Protein AF-A0A958UJ41-F1 (afdb_monomer)

Nearest PDB structures (foldseek):
  6b87-assembly3_C  TM=8.470E-01  e=2.021E+00  synthetic construct
  4abm-assembly1_B  TM=8.162E-01  e=5.973E+00  Homo sapiens
  7e0g-assembly1_A  TM=4.801E-01  e=3.034E+00  Homo sapiens

pLDDT: mean 82.69, std 17.38, range [39.84, 98.25]

Foldseek 3Di:
DDVVVVVVVVVVVVVVLVVVLVVLVVVLVVLLVVLVVCCVPPVPVSVVSVVVSVVSVVVSVVSVVVVVVVVVVD

Structure (mmCIF, N/CA/C/O backbone):
data_AF-A0A958UJ41-F1
#
_entry.id   AF-A0A958UJ41-F1
#
loop_
_atom_site.group_PDB
_atom_site.id
_atom_site.type_symbol
_atom_site.label_atom_id
_atom_site.label_alt_id
_atom_site.label_comp_id
_atom_site.label_asym_id
_atom_site.label_entity_id
_atom_site.label_seq_id
_atom_site.pdbx_PDB_ins_code
_atom_site.Cartn_x
_atom_site.Cartn_y
_atom_site.Cartn_z
_atom_site.occupancy
_atom_site.B_iso_or_equiv
_atom_site.auth_seq_id
_atom_site.auth_comp_id
_atom_site.auth_asym_id
_atom_site.auth_atom_id
_atom_site.pdbx_PDB_model_num
ATOM 1 N N . MET A 1 1 ? 10.587 3.790 -42.185 1.00 39.84 1 MET A N 1
ATOM 2 C CA . MET A 1 1 ? 10.349 3.838 -40.724 1.00 39.84 1 MET A CA 1
ATOM 3 C C . MET A 1 1 ? 11.596 4.404 -40.075 1.00 39.84 1 MET A C 1
ATOM 5 O O . MET A 1 1 ? 12.669 3.879 -40.330 1.00 39.84 1 MET A O 1
ATOM 9 N N . ASN A 1 2 ? 11.480 5.528 -39.366 1.00 46.34 2 ASN A N 1
ATOM 10 C CA . ASN A 1 2 ? 12.628 6.275 -38.850 1.00 46.34 2 ASN A CA 1
ATOM 11 C C . ASN A 1 2 ? 12.859 5.894 -37.368 1.00 46.34 2 ASN A C 1
ATOM 13 O O . ASN A 1 2 ? 11.966 6.142 -36.557 1.00 46.34 2 ASN A O 1
ATOM 17 N N . PRO A 1 3 ? 13.993 5.269 -37.000 1.00 57.62 3 PRO A N 1
ATOM 18 C CA . PRO A 1 3 ? 14.211 4.676 -35.672 1.00 57.62 3 PRO A CA 1
ATOM 19 C C . PRO A 1 3 ? 14.263 5.690 -34.515 1.00 57.62 3 PRO A C 1
ATOM 21 O O . PRO A 1 3 ? 14.110 5.308 -33.360 1.00 57.62 3 PRO A O 1
ATOM 24 N N . HIS A 1 4 ? 14.421 6.985 -34.803 1.00 49.22 4 HIS A N 1
ATOM 25 C CA . HIS A 1 4 ? 14.557 8.031 -33.783 1.00 49.22 4 HIS A CA 1
ATOM 26 C C . HIS A 1 4 ? 13.265 8.375 -33.024 1.00 49.22 4 HIS A C 1
ATOM 28 O O . HIS A 1 4 ? 13.345 8.828 -31.885 1.00 49.22 4 HIS A O 1
ATOM 34 N N . PHE A 1 5 ? 12.083 8.139 -33.608 1.00 51.06 5 PHE A N 1
ATOM 35 C CA . PHE A 1 5 ? 10.807 8.404 -32.923 1.00 51.06 5 PHE A CA 1
ATOM 36 C C . PHE A 1 5 ? 10.523 7.399 -31.795 1.00 51.06 5 PHE A C 1
ATOM 38 O O . PHE A 1 5 ? 9.947 7.765 -30.776 1.00 51.06 5 PHE A O 1
ATOM 45 N N . ASN A 1 6 ? 11.015 6.162 -31.922 1.00 61.16 6 ASN A N 1
ATOM 46 C CA . ASN A 1 6 ? 10.733 5.081 -30.974 1.00 61.16 6 ASN A CA 1
ATOM 47 C C . ASN A 1 6 ? 11.337 5.342 -29.578 1.00 61.16 6 ASN A C 1
ATOM 49 O O . ASN A 1 6 ? 10.750 4.985 -28.563 1.00 61.16 6 ASN A O 1
ATOM 53 N N . ASN A 1 7 ? 12.482 6.028 -29.511 1.00 63.91 7 ASN A N 1
ATOM 54 C CA . ASN A 1 7 ? 13.183 6.272 -28.247 1.00 63.91 7 ASN A CA 1
ATOM 55 C C . ASN A 1 7 ? 12.485 7.320 -27.362 1.00 63.91 7 ASN A C 1
ATOM 57 O O . ASN A 1 7 ? 12.545 7.226 -26.137 1.00 63.91 7 ASN A O 1
ATOM 61 N N . ILE A 1 8 ? 11.822 8.315 -27.962 1.00 73.75 8 ILE A N 1
ATOM 62 C CA . ILE A 1 8 ? 11.137 9.387 -27.220 1.00 73.75 8 ILE A CA 1
ATOM 63 C C . ILE A 1 8 ? 9.834 8.861 -26.615 1.00 73.75 8 ILE A C 1
ATOM 65 O O . ILE A 1 8 ? 9.557 9.115 -25.441 1.00 73.75 8 ILE A O 1
ATOM 69 N N . ASP A 1 9 ? 9.067 8.095 -27.389 1.00 73.81 9 ASP A N 1
ATOM 70 C CA . ASP A 1 9 ? 7.819 7.497 -26.916 1.00 73.81 9 ASP A CA 1
ATOM 71 C C . ASP A 1 9 ? 8.090 6.469 -25.807 1.00 73.81 9 ASP A C 1
AT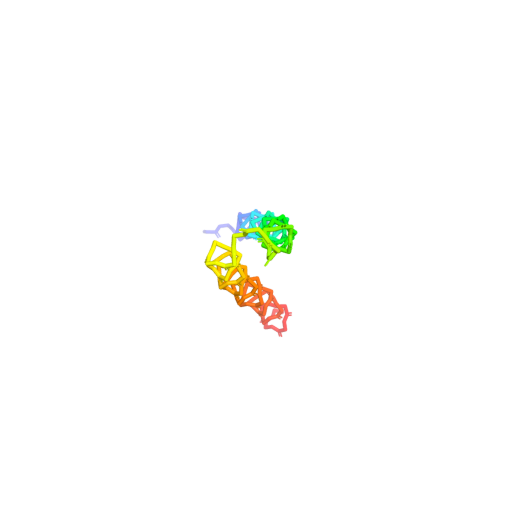OM 73 O O . ASP A 1 9 ? 7.446 6.504 -24.759 1.00 73.81 9 ASP A O 1
ATOM 77 N N . GLN A 1 10 ? 9.131 5.641 -25.952 1.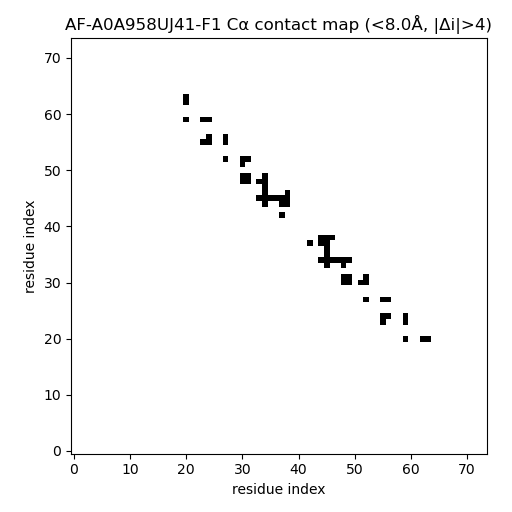00 74.75 10 GLN A N 1
ATOM 78 C CA . GLN A 1 10 ? 9.562 4.718 -24.895 1.00 74.75 10 GLN A CA 1
ATOM 79 C C . GLN A 1 10 ? 10.009 5.436 -23.614 1.00 74.75 10 GLN A C 1
ATOM 81 O O . GLN A 1 10 ? 9.688 4.990 -22.511 1.00 74.75 10 GLN A O 1
ATOM 86 N N . ALA A 1 11 ? 10.738 6.551 -23.725 1.00 76.00 11 ALA A N 1
ATOM 87 C CA . ALA A 1 11 ? 11.139 7.343 -22.562 1.00 76.00 11 ALA A CA 1
ATOM 88 C C . ALA A 1 11 ? 9.926 7.967 -21.852 1.00 76.00 11 ALA A C 1
ATOM 90 O O . ALA A 1 11 ? 9.862 7.962 -20.622 1.00 76.00 11 ALA A O 1
ATOM 91 N N . ARG A 1 12 ? 8.941 8.457 -22.615 1.0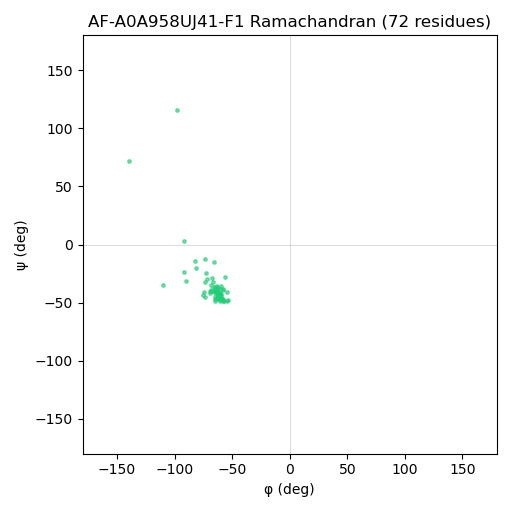0 75.56 12 ARG A N 1
ATOM 92 C CA . ARG A 1 12 ? 7.691 9.006 -22.073 1.00 75.56 12 ARG A CA 1
ATOM 93 C C . ARG A 1 12 ? 6.886 7.950 -21.320 1.00 75.56 12 ARG A C 1
ATOM 95 O O . ARG A 1 12 ? 6.461 8.217 -20.199 1.00 75.56 12 ARG A O 1
ATOM 102 N N . GLU A 1 13 ? 6.723 6.759 -21.891 1.00 77.62 13 GLU A N 1
ATOM 103 C CA . GLU A 1 13 ? 6.029 5.646 -21.232 1.00 77.62 13 GLU A CA 1
ATOM 104 C C . GLU A 1 13 ? 6.720 5.242 -19.923 1.00 77.62 13 GLU A C 1
ATOM 106 O O . GLU A 1 13 ? 6.061 5.088 -18.894 1.00 77.62 13 GLU A O 1
ATOM 111 N N . LYS A 1 14 ? 8.059 5.170 -19.915 1.00 73.75 14 LYS A N 1
ATOM 112 C CA . LYS A 1 14 ? 8.834 4.894 -18.694 1.00 73.75 14 LYS A CA 1
ATOM 113 C C . LYS A 1 14 ? 8.622 5.962 -17.617 1.00 73.75 14 LYS A C 1
ATOM 115 O O . LYS A 1 14 ? 8.380 5.611 -16.464 1.00 73.75 14 LYS A O 1
ATOM 120 N N . ILE A 1 15 ? 8.675 7.247 -17.978 1.00 77.62 15 ILE A N 1
ATOM 121 C CA . ILE A 1 15 ? 8.444 8.360 -17.040 1.00 77.62 15 ILE A CA 1
ATOM 122 C C . ILE A 1 15 ? 7.020 8.308 -16.478 1.00 77.62 15 ILE A C 1
ATOM 124 O O . ILE A 1 15 ? 6.846 8.387 -15.264 1.00 77.62 15 ILE A O 1
ATOM 128 N N . ASN A 1 16 ? 6.008 8.126 -17.330 1.00 76.19 16 ASN A N 1
ATOM 129 C CA . ASN A 1 16 ? 4.609 8.031 -16.906 1.00 76.19 16 ASN A CA 1
ATOM 130 C C . ASN A 1 16 ? 4.392 6.859 -15.948 1.00 76.19 16 ASN A C 1
ATOM 132 O O . ASN A 1 16 ? 3.748 6.999 -14.910 1.00 76.19 16 ASN A O 1
ATOM 136 N N . ALA A 1 17 ? 4.964 5.701 -16.265 1.00 74.25 17 ALA A N 1
ATOM 137 C CA . ALA A 1 17 ? 4.842 4.527 -15.425 1.00 74.25 17 ALA A CA 1
ATOM 138 C C . ALA A 1 17 ? 5.590 4.703 -14.083 1.00 74.25 17 ALA A C 1
ATOM 140 O O . ALA A 1 17 ? 5.085 4.270 -13.048 1.00 74.25 17 ALA A O 1
ATOM 141 N N . MET A 1 18 ? 6.730 5.403 -14.057 1.00 77.38 18 MET A N 1
ATOM 142 C CA . MET A 1 18 ? 7.446 5.743 -12.819 1.00 77.38 18 MET A CA 1
ATOM 143 C C . MET A 1 18 ? 6.681 6.762 -11.958 1.00 77.38 18 MET A C 1
ATOM 145 O O . MET A 1 18 ? 6.601 6.602 -10.740 1.00 77.38 18 MET A O 1
ATOM 149 N N . LEU A 1 19 ? 6.060 7.772 -12.577 1.00 79.06 19 LEU A N 1
ATOM 150 C CA . LEU A 1 19 ? 5.164 8.714 -11.897 1.00 79.06 19 LEU A CA 1
ATOM 151 C C . LEU A 1 19 ? 3.971 7.986 -11.263 1.00 79.06 19 LEU A C 1
ATOM 153 O O . LEU A 1 19 ? 3.657 8.235 -10.101 1.00 79.06 19 LEU A O 1
ATOM 157 N N . ASN A 1 20 ? 3.383 7.023 -11.979 1.00 83.44 20 ASN A N 1
ATOM 158 C CA . ASN A 1 20 ? 2.297 6.192 -11.460 1.00 83.44 20 ASN A CA 1
ATOM 159 C C . ASN A 1 20 ? 2.732 5.341 -10.253 1.00 83.44 20 ASN A C 1
ATOM 161 O O . ASN A 1 20 ? 1.954 5.170 -9.316 1.00 83.44 20 ASN A O 1
ATOM 165 N N . VAL A 1 21 ? 3.964 4.812 -10.246 1.00 89.50 21 VAL A N 1
ATOM 166 C CA . VAL A 1 21 ? 4.502 4.083 -9.081 1.00 89.50 21 VAL A CA 1
ATOM 167 C C . VAL A 1 21 ? 4.660 5.015 -7.885 1.00 89.50 21 VAL A C 1
ATOM 169 O O . VAL A 1 21 ? 4.205 4.670 -6.798 1.00 89.50 21 VAL A O 1
ATOM 172 N N . ASN A 1 22 ? 5.243 6.200 -8.081 1.00 90.56 22 ASN A N 1
ATOM 173 C CA . ASN A 1 22 ? 5.415 7.175 -7.003 1.00 90.56 22 ASN A CA 1
ATOM 174 C C . ASN A 1 22 ? 4.071 7.609 -6.406 1.00 90.56 22 ASN A C 1
ATOM 176 O O . ASN A 1 22 ? 3.935 7.697 -5.187 1.00 90.56 22 ASN A O 1
ATOM 180 N N . GLU A 1 23 ? 3.062 7.849 -7.244 1.00 91.81 23 GLU A N 1
ATOM 181 C CA . GLU A 1 23 ? 1.720 8.184 -6.771 1.00 91.81 23 GLU A CA 1
ATOM 182 C C . GLU A 1 23 ? 1.111 7.037 -5.951 1.00 91.81 23 GLU A C 1
ATOM 184 O O . GLU A 1 23 ? 0.553 7.260 -4.874 1.00 91.81 23 GLU A O 1
ATOM 189 N N . LEU A 1 24 ? 1.261 5.798 -6.424 1.00 92.88 24 LEU A N 1
ATOM 190 C CA . LEU A 1 24 ? 0.760 4.618 -5.729 1.00 92.88 24 LEU A CA 1
ATOM 191 C C . LEU A 1 24 ? 1.460 4.402 -4.377 1.00 92.88 24 LEU A C 1
ATOM 193 O O . LEU A 1 24 ? 0.806 4.020 -3.409 1.00 92.88 24 LEU A O 1
ATOM 197 N N . GLU A 1 25 ? 2.759 4.693 -4.281 1.00 94.88 25 GLU A N 1
ATOM 198 C CA . GLU A 1 25 ? 3.508 4.656 -3.020 1.00 94.88 25 GLU A CA 1
ATOM 199 C C . GLU A 1 25 ? 3.035 5.702 -2.012 1.00 94.88 25 GLU A C 1
ATOM 201 O O . GLU A 1 25 ? 2.949 5.404 -0.819 1.00 94.88 25 GLU A O 1
ATOM 206 N N . GLN A 1 26 ? 2.724 6.918 -2.467 1.00 96.38 26 GLN A N 1
ATOM 207 C CA . GLN A 1 26 ? 2.181 7.955 -1.589 1.00 96.38 26 GLN A CA 1
ATOM 208 C C . GLN A 1 26 ? 0.811 7.549 -1.051 1.00 96.38 26 GLN A C 1
ATOM 210 O O . GLN A 1 26 ? 0.586 7.611 0.155 1.00 96.38 26 GLN A O 1
ATOM 215 N N . ARG A 1 27 ? -0.067 7.039 -1.925 1.00 96.12 27 ARG A N 1
ATOM 216 C CA . ARG A 1 27 ? -1.381 6.525 -1.518 1.00 96.12 27 ARG A CA 1
ATOM 217 C C . ARG A 1 27 ? -1.250 5.391 -0.502 1.00 96.12 27 ARG A C 1
ATOM 219 O O . ARG A 1 27 ? -1.887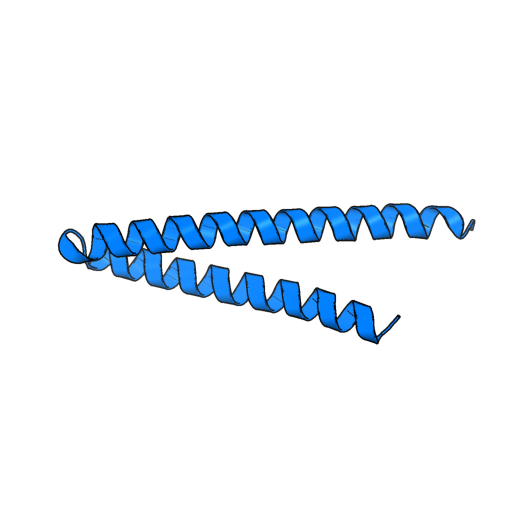 5.455 0.539 1.00 96.12 27 ARG A O 1
ATOM 226 N N . TYR A 1 28 ? -0.364 4.423 -0.750 1.00 97.62 28 TYR A N 1
ATOM 227 C CA . TYR A 1 28 ? -0.078 3.340 0.194 1.00 97.62 28 TYR A CA 1
ATOM 228 C C . TYR A 1 28 ? 0.302 3.863 1.589 1.00 97.62 28 TYR A C 1
ATOM 230 O O . TYR A 1 28 ? -0.255 3.401 2.586 1.00 97.62 28 TYR A O 1
ATOM 238 N N . LYS A 1 29 ? 1.218 4.840 1.668 1.00 97.69 29 LYS A N 1
ATOM 239 C CA . LYS A 1 29 ? 1.645 5.428 2.949 1.00 97.69 29 LYS A CA 1
ATOM 240 C C . LYS A 1 29 ? 0.475 6.078 3.680 1.00 97.69 29 LYS A C 1
ATOM 242 O O . LYS A 1 29 ? 0.251 5.775 4.848 1.00 97.69 29 LYS A O 1
ATOM 247 N N . THR A 1 30 ? -0.300 6.904 2.980 1.00 97.88 30 THR A N 1
ATOM 248 C CA . THR A 1 30 ? -1.478 7.562 3.557 1.00 97.88 30 THR A CA 1
ATOM 249 C C . THR A 1 30 ? -2.513 6.548 4.047 1.00 97.88 30 THR A C 1
ATOM 251 O O . THR A 1 30 ? -3.032 6.697 5.149 1.00 97.88 30 THR A O 1
ATOM 254 N N . THR A 1 31 ? -2.791 5.492 3.279 1.00 97.69 31 THR A N 1
ATOM 255 C CA . THR A 1 31 ? -3.759 4.455 3.664 1.00 97.69 31 THR A CA 1
ATOM 256 C C . THR A 1 31 ? -3.295 3.659 4.889 1.00 97.69 31 THR A C 1
ATOM 258 O O . THR A 1 31 ? -4.105 3.399 5.775 1.00 97.69 31 THR A O 1
ATOM 261 N N . ILE A 1 32 ? -2.002 3.321 4.995 1.00 97.88 32 ILE A N 1
ATOM 262 C CA . ILE A 1 32 ? -1.431 2.676 6.195 1.00 97.88 32 ILE A CA 1
ATOM 263 C C . ILE A 1 32 ? -1.572 3.570 7.427 1.00 97.88 32 ILE A C 1
ATOM 265 O O . ILE A 1 32 ? -1.970 3.092 8.487 1.00 97.88 32 ILE A O 1
ATOM 269 N N . GLU A 1 33 ? -1.259 4.860 7.302 1.00 97.62 33 GLU A N 1
ATOM 270 C CA . GLU A 1 33 ? -1.383 5.808 8.414 1.00 97.62 33 GLU A CA 1
ATOM 271 C C . GLU A 1 33 ? -2.840 5.948 8.867 1.00 97.62 33 GLU A C 1
ATOM 273 O O . GLU A 1 33 ? -3.124 5.937 10.064 1.00 97.62 33 GLU A O 1
ATOM 278 N N . GLN A 1 34 ? -3.781 6.018 7.922 1.00 97.06 34 GLN A N 1
ATOM 279 C CA . GLN A 1 34 ? -5.213 6.039 8.221 1.00 97.06 34 GLN A CA 1
ATOM 280 C C . GLN A 1 34 ? -5.668 4.756 8.920 1.00 97.06 34 GLN A C 1
ATOM 282 O O . GLN A 1 34 ? -6.360 4.838 9.935 1.00 97.06 34 GLN A O 1
ATOM 287 N N . ALA A 1 35 ? -5.244 3.587 8.430 1.00 97.56 35 ALA A N 1
ATOM 288 C CA . ALA A 1 35 ? -5.539 2.303 9.059 1.00 97.56 35 ALA A CA 1
ATOM 289 C C . ALA A 1 35 ? -5.019 2.262 10.504 1.00 97.56 35 ALA A C 1
ATOM 291 O O . ALA A 1 35 ? -5.755 1.926 11.429 1.00 97.56 35 ALA A O 1
ATOM 292 N N . TYR A 1 36 ? -3.775 2.695 10.720 1.00 96.69 36 TYR A N 1
ATOM 293 C CA . TYR A 1 36 ? -3.171 2.760 12.047 1.00 96.69 36 TYR A CA 1
ATOM 294 C C . TYR A 1 36 ? -3.939 3.681 12.994 1.00 96.69 36 TYR A C 1
ATOM 296 O O . TYR A 1 36 ? -4.259 3.280 14.114 1.00 96.69 36 TYR A O 1
ATOM 304 N N . ASN A 1 37 ? -4.298 4.880 12.538 1.00 96.50 37 ASN A N 1
ATOM 305 C CA . ASN A 1 37 ? -5.048 5.838 13.347 1.00 96.50 37 ASN A CA 1
ATOM 306 C C . ASN A 1 37 ? -6.440 5.313 13.729 1.00 96.50 37 ASN A C 1
ATOM 308 O O . ASN A 1 37 ? -6.904 5.559 14.840 1.00 96.50 37 ASN A O 1
ATOM 312 N N . LEU A 1 38 ? -7.087 4.563 12.833 1.00 96.44 38 LEU A N 1
ATOM 313 C CA . LEU A 1 38 ? -8.415 3.989 13.058 1.00 96.44 38 LEU A CA 1
ATOM 314 C C . LEU A 1 38 ? -8.388 2.679 13.852 1.00 96.44 38 LEU A C 1
ATOM 316 O O . LEU A 1 38 ? -9.426 2.265 14.365 1.00 96.44 38 LEU A O 1
ATOM 320 N N . SER A 1 39 ? -7.225 2.040 14.005 1.00 95.25 39 SER A N 1
ATOM 321 C CA . SER A 1 39 ? -7.095 0.720 14.641 1.00 95.25 39 SER A CA 1
ATOM 322 C C . SER A 1 39 ? -7.662 0.641 16.060 1.00 95.25 39 SER A C 1
ATOM 324 O O . SER A 1 39 ? -8.115 -0.421 16.485 1.00 95.25 39 SER A O 1
ATOM 326 N N . GLN A 1 40 ? -7.675 1.763 16.784 1.00 91.06 40 GLN A N 1
ATOM 327 C CA . GLN A 1 40 ? -8.149 1.830 18.167 1.00 91.06 40 GLN A CA 1
ATOM 328 C C . GLN A 1 40 ? -9.637 2.175 18.293 1.00 91.06 40 GLN A C 1
ATOM 330 O O . GLN A 1 40 ? -10.242 1.863 19.317 1.00 91.06 40 GLN A O 1
ATOM 335 N N . THR A 1 41 ? -10.230 2.828 17.290 1.00 94.25 41 THR A N 1
ATOM 336 C CA . THR A 1 41 ? -11.609 3.346 17.359 1.00 94.25 41 THR A CA 1
ATOM 337 C C . THR A 1 41 ? -12.570 2.588 16.454 1.00 94.25 41 THR A C 1
ATOM 339 O O . THR A 1 41 ? -13.725 2.392 16.817 1.00 94.25 41 THR A O 1
ATOM 342 N N . GLU A 1 42 ? -12.103 2.137 15.292 1.00 94.06 42 GLU A N 1
ATOM 343 C CA . GLU A 1 42 ? -12.903 1.478 14.261 1.00 94.06 42 GLU A CA 1
ATOM 344 C C . GLU A 1 42 ? -12.116 0.311 13.656 1.00 94.06 42 GLU A C 1
ATOM 346 O O . GLU A 1 42 ? -11.655 0.357 12.513 1.00 94.06 42 GLU A O 1
ATOM 351 N N . SER A 1 43 ? -11.961 -0.764 14.435 1.00 91.31 43 SER A N 1
ATOM 352 C CA . SER A 1 43 ? -11.143 -1.925 14.056 1.00 91.31 43 SER A CA 1
ATOM 353 C C . SER A 1 43 ? -11.535 -2.530 12.704 1.00 91.31 43 SER A C 1
ATOM 355 O O . SER A 1 43 ? -10.663 -2.820 11.894 1.00 91.31 43 SER A O 1
ATOM 357 N N . GLY A 1 44 ? -12.834 -2.633 12.401 1.00 95.25 44 GLY A N 1
ATOM 358 C CA . GLY A 1 44 ? -13.302 -3.159 11.114 1.00 95.25 44 GLY A CA 1
ATOM 359 C C . GLY A 1 44 ? -12.911 -2.295 9.908 1.00 95.25 44 GLY A C 1
ATOM 360 O O . GLY A 1 44 ? -12.577 -2.830 8.852 1.00 95.25 44 GLY A O 1
ATOM 361 N N . LEU A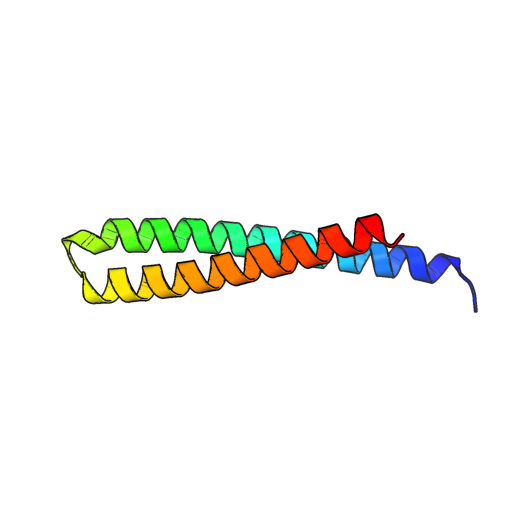 1 45 ? -12.911 -0.965 10.058 1.00 94.69 45 LEU A N 1
ATOM 362 C CA . LEU A 1 45 ? -12.469 -0.059 8.996 1.00 94.69 45 LEU A CA 1
ATOM 363 C C . LEU A 1 45 ? -10.942 -0.072 8.868 1.00 94.69 45 LEU A C 1
ATOM 365 O O . LEU A 1 45 ? -10.416 -0.115 7.758 1.00 94.69 45 LEU A O 1
ATOM 369 N N . SER A 1 46 ? -10.235 -0.102 9.998 1.00 97.12 46 SER A N 1
ATOM 370 C CA . SER A 1 46 ? -8.784 -0.291 10.047 1.00 97.12 46 SER A CA 1
ATOM 371 C C . SER A 1 46 ? -8.353 -1.558 9.303 1.00 97.12 46 SER A C 1
ATOM 373 O O . SER A 1 46 ? -7.475 -1.492 8.446 1.00 97.12 46 SER A O 1
ATOM 375 N N . ASP A 1 47 ? -8.999 -2.697 9.560 1.00 97.31 47 ASP A N 1
ATOM 376 C CA . ASP A 1 47 ? -8.680 -3.971 8.907 1.00 97.31 47 ASP A CA 1
ATOM 377 C C . ASP A 1 47 ? -8.906 -3.914 7.390 1.00 97.31 47 ASP A C 1
ATOM 379 O O . ASP A 1 47 ? -8.072 -4.390 6.612 1.00 97.31 47 ASP A O 1
ATOM 383 N N . ALA A 1 48 ? -9.997 -3.280 6.949 1.00 97.69 48 ALA A N 1
ATOM 384 C CA . ALA A 1 48 ? -10.271 -3.074 5.530 1.00 97.69 48 ALA A CA 1
ATOM 385 C C . ALA A 1 48 ? -9.189 -2.210 4.856 1.00 97.69 48 ALA A C 1
ATOM 387 O O . ALA A 1 48 ? -8.702 -2.560 3.779 1.00 97.69 48 ALA A O 1
ATOM 388 N N . LEU A 1 49 ? -8.764 -1.122 5.506 1.00 97.56 49 LEU A N 1
ATOM 389 C CA . LEU A 1 49 ? -7.715 -0.236 4.996 1.00 97.56 49 LEU A CA 1
ATOM 390 C C . LEU A 1 49 ? -6.342 -0.921 4.978 1.00 97.56 49 LEU A C 1
ATOM 392 O O . LEU A 1 49 ? -5.593 -0.758 4.015 1.00 97.56 49 LEU A O 1
ATOM 396 N N . TYR A 1 50 ? -6.015 -1.738 5.984 1.00 98.25 50 TYR A N 1
ATOM 397 C CA . TYR A 1 50 ? -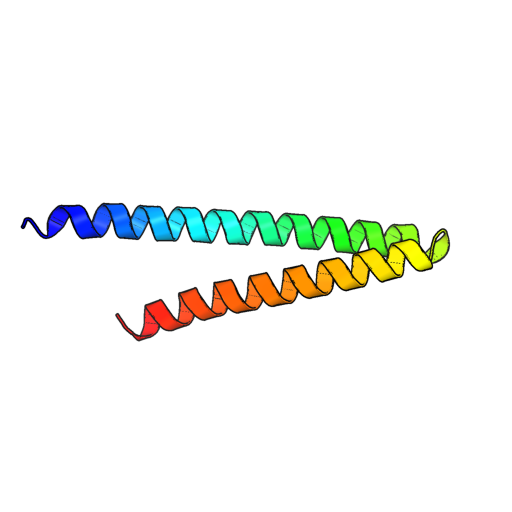4.796 -2.552 5.967 1.00 98.25 50 TYR A CA 1
ATOM 398 C C . TYR A 1 50 ? -4.797 -3.557 4.816 1.00 98.25 50 TYR A C 1
ATOM 400 O O . TYR A 1 50 ? -3.778 -3.726 4.138 1.00 98.25 50 TYR A O 1
ATOM 408 N N . TYR A 1 51 ? -5.936 -4.204 4.558 1.00 97.88 51 TYR A N 1
ATOM 409 C CA . TYR A 1 51 ? -6.076 -5.097 3.414 1.00 97.88 51 TYR A CA 1
ATOM 410 C C . TYR A 1 51 ? -5.883 -4.342 2.094 1.00 97.88 51 TYR A C 1
ATOM 412 O O . TYR A 1 51 ? -5.103 -4.781 1.245 1.00 97.88 51 TYR A O 1
ATOM 420 N N . GLU A 1 52 ? -6.505 -3.176 1.933 1.00 96.75 52 GLU A N 1
ATOM 421 C CA . GLU A 1 52 ? -6.345 -2.352 0.735 1.00 96.75 52 GLU A CA 1
ATOM 422 C C . GLU A 1 52 ? -4.888 -1.901 0.534 1.00 96.75 52 GLU A C 1
ATOM 424 O O . GLU A 1 52 ? -4.326 -2.065 -0.555 1.00 96.75 52 GLU A O 1
ATOM 429 N N . ALA A 1 53 ? -4.229 -1.431 1.595 1.00 97.62 53 ALA A N 1
ATOM 430 C CA . ALA A 1 53 ? -2.812 -1.086 1.570 1.00 97.62 53 ALA A CA 1
ATOM 431 C C . ALA A 1 53 ? -1.935 -2.281 1.161 1.00 97.62 53 ALA A C 1
ATOM 433 O O . ALA A 1 53 ? -0.984 -2.122 0.390 1.00 97.62 53 ALA A O 1
ATOM 434 N N . SER A 1 54 ? -2.270 -3.496 1.607 1.00 97.50 54 SER A N 1
ATOM 435 C CA . SER A 1 54 ? -1.543 -4.707 1.210 1.00 97.50 54 SER A CA 1
ATOM 436 C C . SER A 1 54 ? -1.637 -4.975 -0.301 1.00 97.50 54 SER A C 1
ATOM 438 O O . SER A 1 54 ? -0.639 -5.338 -0.930 1.00 97.50 54 SER A O 1
ATOM 440 N N . LEU A 1 55 ? -2.796 -4.718 -0.920 1.00 96.81 55 LEU A N 1
ATOM 441 C CA . LEU A 1 55 ? -2.984 -4.842 -2.369 1.00 96.81 55 LEU A CA 1
ATOM 442 C C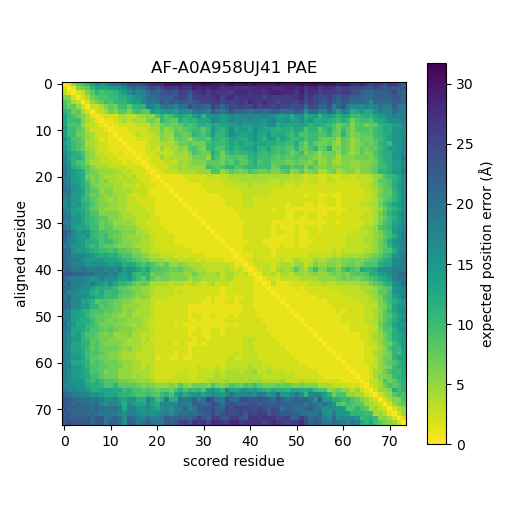 . LEU A 1 55 ? -2.197 -3.770 -3.134 1.00 96.81 55 LEU A C 1
ATOM 444 O O . LEU A 1 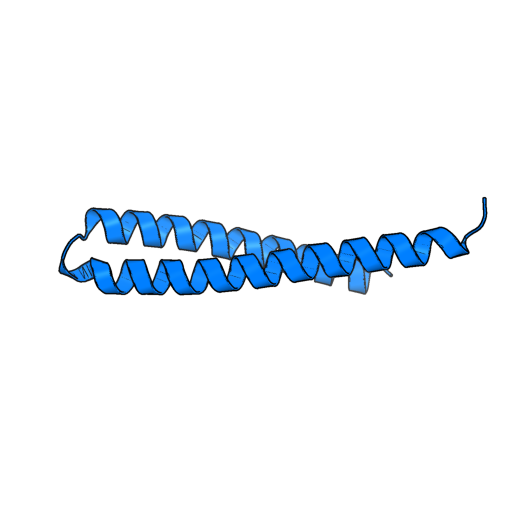55 ? -1.590 -4.067 -4.170 1.00 96.81 55 LEU A O 1
ATOM 448 N N . MET A 1 56 ? -2.161 -2.537 -2.617 1.00 95.56 56 MET A N 1
ATOM 449 C CA . MET A 1 56 ? -1.340 -1.462 -3.184 1.00 95.56 56 MET A CA 1
ATOM 450 C C . MET A 1 56 ? 0.145 -1.834 -3.159 1.00 95.56 56 MET A C 1
ATOM 452 O O . MET A 1 56 ? 0.817 -1.716 -4.185 1.00 95.56 56 MET A O 1
ATOM 456 N N . LEU A 1 57 ? 0.641 -2.365 -2.037 1.00 95.25 57 LEU A N 1
ATOM 457 C CA . LEU A 1 57 ? 2.025 -2.820 -1.905 1.00 95.25 57 LEU A CA 1
ATOM 458 C C . LEU A 1 57 ? 2.363 -3.919 -2.919 1.00 95.25 57 LEU A C 1
ATOM 460 O O . LEU A 1 57 ? 3.376 -3.828 -3.612 1.00 95.25 57 LEU A O 1
ATOM 464 N N . GLN A 1 58 ? 1.494 -4.923 -3.075 1.00 95.31 58 GLN A N 1
ATOM 465 C CA . GLN A 1 58 ? 1.689 -5.967 -4.086 1.00 95.31 58 GLN A CA 1
ATOM 466 C C . GLN A 1 58 ? 1.784 -5.389 -5.502 1.00 95.31 58 GLN A C 1
ATOM 468 O O . GLN A 1 58 ? 2.592 -5.848 -6.312 1.00 95.31 58 GLN A O 1
ATOM 473 N N . ARG A 1 59 ? 0.973 -4.375 -5.819 1.00 91.81 59 ARG A N 1
ATOM 474 C CA . ARG A 1 59 ? 1.003 -3.715 -7.126 1.00 91.81 59 ARG A CA 1
ATOM 475 C C . ARG A 1 59 ? 2.280 -2.897 -7.328 1.00 91.81 59 ARG A C 1
ATOM 477 O O . ARG A 1 59 ? 2.862 -2.985 -8.406 1.00 91.81 59 ARG A O 1
ATOM 484 N N . ILE A 1 60 ? 2.744 -2.171 -6.309 1.00 91.38 60 ILE A N 1
ATOM 485 C CA . ILE A 1 60 ? 4.025 -1.443 -6.337 1.00 91.38 60 ILE A CA 1
ATOM 486 C C . ILE A 1 60 ? 5.175 -2.413 -6.621 1.00 91.38 60 ILE A C 1
ATOM 488 O O . ILE A 1 60 ? 5.971 -2.168 -7.524 1.00 91.38 60 ILE A O 1
ATOM 492 N N . LEU A 1 61 ? 5.230 -3.539 -5.902 1.00 90.69 61 LEU A N 1
ATOM 493 C CA . LEU A 1 61 ? 6.274 -4.551 -6.080 1.00 90.69 61 LEU A CA 1
ATOM 494 C C . LEU A 1 61 ? 6.262 -5.147 -7.492 1.00 90.69 61 LEU A C 1
ATOM 496 O O . LEU A 1 61 ? 7.315 -5.258 -8.113 1.00 90.69 61 LEU A O 1
ATOM 500 N N . LYS A 1 62 ? 5.080 -5.474 -8.031 1.00 88.88 62 LYS A N 1
ATOM 501 C CA . LYS A 1 62 ? 4.942 -5.975 -9.410 1.00 88.88 62 LYS A CA 1
ATOM 502 C C . LYS A 1 62 ? 5.413 -4.957 -10.446 1.00 88.88 62 LYS A C 1
ATOM 504 O O . LYS A 1 62 ? 6.111 -5.329 -11.384 1.00 88.88 62 LYS A O 1
ATOM 509 N N . LEU A 1 63 ? 5.047 -3.685 -10.277 1.00 85.69 63 LEU A N 1
ATOM 510 C CA . LEU A 1 63 ? 5.470 -2.619 -11.183 1.00 85.69 63 LEU A CA 1
ATOM 511 C C . LEU A 1 63 ? 6.988 -2.430 -11.124 1.00 85.69 63 LEU A C 1
ATOM 513 O O . LEU A 1 63 ? 7.629 -2.468 -12.169 1.00 85.69 63 LEU A O 1
ATOM 517 N N . LYS A 1 64 ? 7.579 -2.331 -9.929 1.00 85.31 64 LYS A N 1
ATOM 518 C CA . LYS A 1 64 ? 9.038 -2.234 -9.755 1.00 85.31 64 LYS A CA 1
ATOM 519 C C . LYS A 1 64 ? 9.782 -3.410 -10.383 1.00 85.31 64 LYS A C 1
ATOM 521 O O . LYS A 1 64 ? 10.661 -3.191 -11.205 1.00 85.31 64 LYS A O 1
ATOM 526 N N . ALA A 1 65 ? 9.347 -4.638 -10.106 1.00 84.38 65 ALA A N 1
ATOM 527 C CA . ALA A 1 65 ? 9.943 -5.833 -10.699 1.00 84.38 65 ALA A CA 1
ATOM 528 C C . ALA A 1 65 ? 9.847 -5.838 -12.237 1.00 84.38 65 ALA A C 1
ATOM 530 O O . ALA A 1 65 ? 10.774 -6.273 -12.916 1.00 84.38 65 ALA A O 1
ATOM 531 N N . SER A 1 66 ? 8.749 -5.322 -12.804 1.00 78.25 66 SER A N 1
ATOM 532 C CA . SER A 1 66 ? 8.620 -5.180 -14.259 1.00 78.25 66 SER A CA 1
ATOM 533 C C . SER A 1 66 ? 9.588 -4.147 -14.848 1.00 78.25 66 SER A C 1
ATOM 535 O O . SER A 1 66 ? 10.013 -4.303 -15.990 1.00 78.25 66 SER A O 1
ATOM 537 N N . PHE A 1 67 ? 9.980 -3.115 -14.092 1.00 70.31 67 PHE A N 1
ATOM 538 C CA . PHE A 1 67 ? 11.020 -2.178 -14.524 1.00 70.31 67 PHE A CA 1
ATOM 539 C C . PHE A 1 67 ? 12.412 -2.800 -14.461 1.00 70.31 67 PHE A C 1
ATOM 541 O O . PHE A 1 67 ? 13.157 -2.671 -15.430 1.00 70.31 67 PHE A O 1
ATOM 548 N N . ASP A 1 68 ? 12.732 -3.502 -13.373 1.00 66.25 68 ASP A N 1
ATOM 549 C CA . ASP A 1 68 ? 14.044 -4.128 -13.178 1.00 66.25 68 ASP A CA 1
ATOM 550 C C . ASP A 1 68 ? 14.309 -5.214 -14.239 1.00 66.25 68 ASP A C 1
ATOM 552 O O . ASP A 1 68 ? 15.381 -5.251 -14.840 1.00 66.25 68 ASP A O 1
ATOM 556 N N . TYR A 1 69 ? 13.298 -6.025 -14.579 1.00 55.25 69 TYR A N 1
ATOM 557 C CA . TYR A 1 69 ? 13.387 -7.019 -15.661 1.00 55.25 69 TYR A CA 1
ATOM 558 C C . TYR A 1 69 ? 13.677 -6.391 -17.036 1.00 55.25 69 TYR A C 1
ATOM 560 O O . TYR A 1 69 ? 14.449 -6.930 -17.826 1.00 55.25 69 TYR A O 1
ATOM 568 N N . ASN A 1 70 ? 13.090 -5.225 -17.321 1.00 52.03 70 ASN A N 1
ATOM 569 C CA . ASN A 1 70 ? 13.320 -4.509 -18.578 1.00 52.03 70 ASN A CA 1
ATOM 570 C C . ASN A 1 70 ? 14.703 -3.836 -18.651 1.00 52.03 70 ASN A C 1
ATOM 572 O O . ASN A 1 70 ? 15.078 -3.368 -19.726 1.00 52.03 70 ASN A O 1
ATOM 576 N N . PHE A 1 71 ? 15.438 -3.743 -17.538 1.00 48.72 71 PHE A N 1
ATOM 577 C CA . PHE A 1 71 ? 16.787 -3.173 -17.499 1.00 48.72 71 PHE A CA 1
ATOM 578 C C . PHE A 1 71 ? 17.874 -4.228 -17.740 1.00 48.72 71 PHE A C 1
ATOM 580 O O . PHE A 1 71 ? 18.891 -3.907 -18.338 1.00 48.72 71 PHE A O 1
ATOM 587 N N . GLU A 1 72 ? 17.651 -5.485 -17.342 1.00 44.66 72 GLU A N 1
ATOM 588 C CA . GLU A 1 72 ? 18.597 -6.580 -17.625 1.00 44.66 72 GLU A CA 1
ATOM 589 C C . GLU A 1 72 ? 18.453 -7.173 -19.036 1.00 44.66 72 GLU A C 1
ATOM 591 O O . GLU A 1 72 ? 19.373 -7.811 -19.540 1.00 44.66 72 GLU A O 1
ATOM 596 N N . ALA A 1 73 ? 17.303 -6.972 -19.686 1.00 42.66 73 ALA A N 1
ATOM 597 C CA . ALA A 1 73 ? 17.023 -7.483 -21.030 1.00 42.66 73 ALA A CA 1
ATOM 598 C C . ALA A 1 73 ? 17.390 -6.510 -22.177 1.00 42.66 73 ALA A C 1
ATOM 600 O O . ALA A 1 73 ? 17.105 -6.823 -23.336 1.00 42.66 73 ALA A O 1
ATOM 601 N N . ALA A 1 74 ? 17.976 -5.344 -21.872 1.00 41.41 74 ALA A N 1
ATOM 602 C CA . ALA A 1 74 ? 18.356 -4.290 -22.824 1.00 41.41 74 ALA A CA 1
ATOM 603 C C . ALA A 1 74 ? 19.878 -4.111 -22.891 1.00 41.41 74 ALA A C 1
ATOM 605 O O . ALA A 1 74 ? 20.379 -3.868 -24.013 1.00 41.41 74 ALA A O 1
#

Mean predicted aligned error: 8.28 Å

Sequence (74 aa):
MNPHFNNIDQAREKINAMLNVNELEQRYKTTIEQAYNLSQTESGLSDALYYEASLMLQRILKLKASFDYNFEAA

Secondary structure (DSSP, 8-state):
--THHHHHHHHHHHHHHHHHHHHHHHHHHHHHHHHHHHTTT-HHHHHHHHHHHHHHHHHHHHHHHHHHHHHHT-

Solvent-accessible surface area (backbone atoms only — not comparable to full-atom values): 4032 Å² total; per-residue (Å²): 137,73,78,73,62,58,5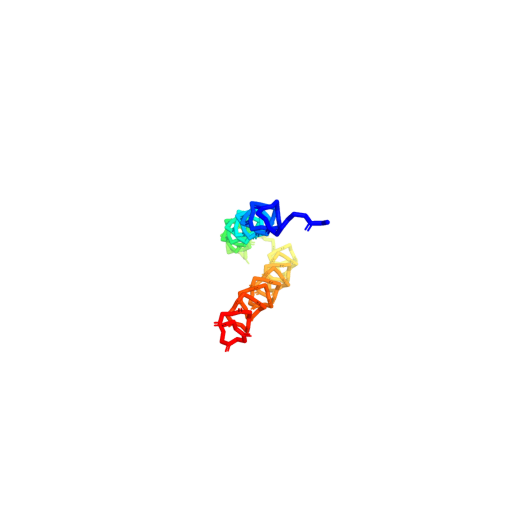8,56,56,53,50,50,53,52,52,54,54,50,52,52,46,54,52,48,51,51,51,31,53,52,36,42,52,50,15,59,70,28,47,84,80,38,48,73,60,13,53,52,31,46,52,51,27,51,55,44,50,53,50,48,51,54,53,52,51,56,52,56,56,58,61,78,76,109

Radius of gyration: 17.58 Å; Cα contacts (8 Å, |Δi|>4): 34; chains: 1; bounding box: 32×17×59 Å